Protein AF-A0A7X2N281-F1 (afdb_monomer)

Secondary structure (DSSP, 8-state):
---EEE--HHHHHHHHHHHTPPPEEEEEE-STTEEEEEEEEE-SS-EEEEEEEEE-TTTHHHHTTS-HHHHHHHHHHHHHHHHHHHHHHHHTT-

Foldseek 3Di:
DAQEAEDDPVVVVVVCVVVVWDKDWDWDDFPDFKIKIWIWTDDPRYIYIYIDIDGDPVCVVVVVVDDPVVRVVRVSVVVVVVVVVVVVVVVVVD

Organism: NCBI:txid2606629

Mean predicted aligned error: 4.91 Å

Solvent-accessible surface area (backbone atoms only — not comparable to full-atom values): 5481 Å² total; per-residue (Å²): 128,70,56,79,42,81,39,58,72,71,56,44,54,50,48,34,68,74,68,69,48,66,76,49,76,50,76,43,80,58,67,97,58,30,36,36,42,33,43,33,35,59,64,101,69,41,33,41,32,35,77,46,80,47,59,36,86,90,35,43,74,57,58,77,70,53,60,68,65,60,57,52,49,55,49,50,53,52,52,53,49,52,53,54,52,54,52,49,59,55,64,78,73,110

Radius of gyration: 14.6 Å; Cα contacts (8 Å, |Δi|>4): 114; chains: 1; bounding box: 41×29×36 Å

Sequence (94 aa):
MLYATHYEPEEFVQLISKKNLKVFERVYVLDSSIAGIVYMCKDDENLYYMDRFIPSKEKEAEFLNLDAYEIHQELYVKINLDQKMRRKEYEYKL

pLDDT: mean 88.21, std 11.06, range [47.31, 97.0]

Structure (mmCIF, N/CA/C/O backbone):
data_AF-A0A7X2N281-F1
#
_entry.id   AF-A0A7X2N281-F1
#
loop_
_atom_site.group_PDB
_atom_site.id
_atom_site.type_symbol
_atom_site.label_atom_id
_atom_site.label_alt_id
_atom_site.label_comp_id
_atom_site.label_asym_id
_atom_site.label_entity_id
_atom_site.label_seq_id
_atom_site.pdbx_PDB_ins_code
_atom_site.Cartn_x
_atom_site.Cartn_y
_atom_site.Cartn_z
_atom_site.occupancy
_atom_site.B_iso_or_equiv
_atom_site.auth_seq_id
_atom_site.auth_comp_id
_atom_site.auth_asym_id
_atom_site.auth_atom_id
_atom_site.pdbx_PDB_model_num
ATOM 1 N N . MET A 1 1 ? -5.387 11.233 13.898 1.00 49.72 1 MET A N 1
ATOM 2 C CA . MET A 1 1 ? -5.070 11.136 12.456 1.00 49.72 1 MET A CA 1
ATOM 3 C C . MET A 1 1 ? -4.781 9.667 12.211 1.00 49.72 1 MET A C 1
ATOM 5 O O . MET A 1 1 ? -3.951 9.149 12.940 1.00 49.72 1 MET A O 1
ATOM 9 N N . LEU A 1 2 ? -5.522 8.980 11.334 1.00 59.94 2 LEU A N 1
ATOM 10 C CA . LEU A 1 2 ? -5.187 7.592 10.985 1.00 59.94 2 LEU A CA 1
ATOM 11 C C . LEU A 1 2 ? -3.905 7.667 10.154 1.00 59.94 2 LEU A C 1
ATOM 13 O O . LEU A 1 2 ? -3.956 8.197 9.045 1.00 59.94 2 LEU A O 1
ATOM 17 N N . TYR A 1 3 ? -2.776 7.226 10.695 1.00 71.00 3 TYR A N 1
ATOM 18 C CA . TYR A 1 3 ? -1.566 7.067 9.894 1.00 71.00 3 TYR A CA 1
ATOM 19 C C . TYR A 1 3 ? -1.643 5.712 9.193 1.00 71.00 3 TYR A C 1
ATOM 21 O O . TYR A 1 3 ? -2.023 4.716 9.807 1.00 71.00 3 TYR A O 1
ATOM 29 N N . ALA A 1 4 ? -1.348 5.688 7.894 1.00 87.69 4 ALA A N 1
ATOM 30 C CA . ALA A 1 4 ? -1.239 4.438 7.158 1.00 87.69 4 ALA A CA 1
ATOM 31 C C . ALA A 1 4 ? 0.083 3.750 7.532 1.00 87.69 4 ALA A C 1
ATOM 33 O O . ALA A 1 4 ? 1.148 4.329 7.341 1.00 87.69 4 ALA A O 1
ATOM 34 N N . THR A 1 5 ? 0.039 2.528 8.049 1.00 92.38 5 THR A N 1
ATOM 35 C CA . THR A 1 5 ? 1.245 1.769 8.412 1.00 92.38 5 THR A CA 1
ATOM 36 C C . THR A 1 5 ? 1.470 0.646 7.409 1.00 92.38 5 THR A C 1
ATOM 38 O O . THR A 1 5 ? 0.578 -0.182 7.213 1.00 92.38 5 THR A O 1
ATOM 41 N N . HIS A 1 6 ? 2.647 0.644 6.778 1.00 94.81 6 HIS A N 1
ATOM 42 C CA . HIS A 1 6 ? 3.087 -0.431 5.889 1.00 94.81 6 HIS A CA 1
ATOM 43 C C . HIS A 1 6 ? 3.518 -1.655 6.704 1.00 94.81 6 HIS A C 1
ATOM 45 O O . HIS A 1 6 ? 4.098 -1.497 7.779 1.00 94.81 6 HIS A O 1
ATOM 51 N N . TYR A 1 7 ? 3.248 -2.844 6.176 1.00 95.81 7 TYR A N 1
ATOM 52 C CA . TYR A 1 7 ? 3.672 -4.128 6.718 1.00 95.81 7 TYR A CA 1
ATOM 53 C C . TYR A 1 7 ? 4.172 -5.028 5.599 1.00 95.81 7 TYR A C 1
ATOM 55 O O . TYR A 1 7 ? 3.563 -5.085 4.528 1.00 95.81 7 TYR A O 1
ATOM 63 N N . GLU A 1 8 ? 5.214 -5.798 5.899 1.00 95.31 8 GLU A N 1
ATOM 64 C CA . GLU A 1 8 ? 5.639 -6.882 5.021 1.00 95.31 8 GLU A CA 1
ATOM 65 C C . GLU A 1 8 ? 4.570 -7.992 4.972 1.00 95.31 8 GLU A C 1
ATOM 67 O O . GLU A 1 8 ? 3.758 -8.119 5.904 1.00 95.31 8 GLU A O 1
ATOM 72 N N . PRO A 1 9 ? 4.535 -8.824 3.915 1.00 95.00 9 PRO A N 1
ATOM 73 C CA . PRO A 1 9 ? 3.467 -9.800 3.714 1.00 95.00 9 PRO A CA 1
ATOM 74 C C . PRO A 1 9 ? 3.212 -10.729 4.903 1.00 95.00 9 PRO A C 1
ATOM 76 O O . PRO A 1 9 ? 2.061 -10.939 5.300 1.00 95.00 9 PRO A O 1
ATOM 79 N N . GLU A 1 10 ? 4.269 -11.260 5.512 1.00 96.19 10 GLU A N 1
ATOM 80 C CA . GLU A 1 10 ? 4.172 -12.155 6.662 1.00 96.19 10 GLU A CA 1
ATOM 81 C C . GLU A 1 10 ? 3.572 -11.446 7.879 1.00 96.19 10 GLU A C 1
ATOM 83 O O . GLU A 1 10 ? 2.719 -12.006 8.575 1.00 96.19 10 GLU A O 1
ATOM 88 N N . GLU A 1 11 ? 3.980 -10.202 8.124 1.00 96.44 11 GLU A N 1
ATOM 89 C CA . GLU A 1 11 ? 3.489 -9.395 9.237 1.00 96.44 11 GLU A CA 1
ATOM 90 C C . GLU A 1 11 ? 2.020 -9.011 9.031 1.00 96.44 11 GLU A C 1
ATOM 92 O O . GLU A 1 11 ? 1.218 -9.071 9.967 1.00 96.44 11 GLU A O 1
ATOM 97 N N . PHE A 1 12 ? 1.641 -8.684 7.793 1.00 96.44 12 PHE A N 1
ATOM 98 C CA . PHE A 1 12 ? 0.275 -8.329 7.431 1.00 96.44 12 PHE A CA 1
ATOM 99 C C . PHE A 1 12 ? -0.684 -9.513 7.625 1.00 96.44 12 PHE A C 1
ATOM 101 O O . PHE A 1 12 ? -1.745 -9.366 8.238 1.00 96.44 12 PHE A O 1
ATOM 108 N N . VAL A 1 13 ? -0.294 -10.719 7.194 1.00 95.31 13 VAL A N 1
ATOM 109 C CA . VAL A 1 13 ? -1.083 -11.949 7.404 1.00 95.31 13 VAL A CA 1
ATOM 110 C C . VAL A 1 13 ? -1.240 -12.262 8.894 1.00 95.31 13 VAL A C 1
ATOM 112 O O . VAL A 1 13 ? -2.342 -12.603 9.348 1.00 95.31 13 VAL A O 1
ATOM 115 N N . GLN A 1 14 ? -0.168 -12.119 9.679 1.00 96.38 14 GLN A N 1
ATOM 116 C CA . GLN A 1 14 ? -0.220 -12.308 11.130 1.00 96.38 14 GLN A CA 1
ATOM 117 C C . GLN A 1 14 ? -1.141 -11.285 11.801 1.00 96.38 14 GLN A C 1
ATOM 119 O O . GLN A 1 14 ? -1.944 -11.654 12.661 1.00 96.38 14 GLN A O 1
ATOM 124 N N . LEU A 1 15 ? -1.068 -10.017 11.390 1.00 95.06 15 LEU A N 1
ATOM 125 C CA . LEU A 1 15 ? -1.910 -8.937 11.897 1.00 95.06 15 LEU A CA 1
ATOM 126 C C . LEU A 1 15 ? -3.393 -9.224 11.653 1.00 95.06 15 LEU A C 1
ATOM 128 O O . LEU A 1 15 ? -4.187 -9.164 12.595 1.00 95.06 15 LEU A O 1
ATOM 132 N N . ILE A 1 16 ? -3.756 -9.575 10.415 1.00 95.06 16 ILE A N 1
ATOM 133 C CA . ILE A 1 16 ? -5.132 -9.921 10.039 1.00 95.06 16 ILE A CA 1
ATOM 134 C C . ILE A 1 16 ? -5.633 -11.095 10.879 1.00 95.06 16 ILE A C 1
ATOM 136 O O . ILE A 1 16 ? -6.723 -11.017 11.442 1.00 95.06 16 ILE A O 1
ATOM 140 N N . SER A 1 17 ? -4.825 -12.150 11.006 1.00 93.00 17 SER A N 1
ATOM 141 C CA . SER A 1 17 ? -5.188 -13.359 11.753 1.00 93.00 17 SER A CA 1
ATOM 142 C C . SER A 1 17 ? -5.385 -13.071 13.242 1.00 93.00 17 SER A C 1
ATOM 144 O O . SER A 1 17 ? -6.357 -13.519 13.845 1.00 93.00 17 SER A O 1
ATOM 146 N N . LYS A 1 18 ? -4.487 -12.278 13.839 1.00 94.62 18 LYS A N 1
ATOM 147 C CA . LYS A 1 18 ? -4.512 -11.937 15.267 1.00 94.62 18 LYS A CA 1
ATOM 148 C C . LYS A 1 18 ? -5.666 -11.005 15.628 1.00 94.62 18 LYS A C 1
ATOM 150 O O . LYS A 1 18 ? -6.266 -11.164 16.688 1.00 94.62 18 LYS A O 1
ATOM 155 N N . LYS A 1 19 ? -5.943 -10.008 14.786 1.00 93.31 19 LYS A N 1
ATOM 156 C CA . LYS A 1 19 ? -6.972 -8.989 15.039 1.00 93.31 19 LYS A CA 1
ATOM 157 C C . LYS A 1 19 ? -8.336 -9.331 14.423 1.00 93.31 19 LYS A C 1
ATOM 159 O O . LYS A 1 19 ? -9.298 -8.618 14.685 1.00 93.31 19 LYS A O 1
ATOM 164 N N . ASN A 1 20 ? -8.425 -10.398 13.626 1.00 93.00 20 ASN A N 1
ATOM 165 C CA . ASN A 1 20 ? -9.620 -10.796 12.876 1.00 93.00 20 ASN A CA 1
ATOM 166 C C . ASN A 1 20 ? -10.204 -9.641 12.034 1.00 93.00 20 ASN A C 1
ATOM 168 O O . ASN A 1 20 ? -11.402 -9.350 12.075 1.00 93.00 20 ASN A O 1
ATOM 172 N N . LEU A 1 21 ? -9.335 -8.930 11.309 1.00 93.56 21 LEU A N 1
ATOM 173 C CA . LEU A 1 21 ? -9.724 -7.759 10.520 1.00 93.56 21 LEU A CA 1
ATOM 174 C C . LEU A 1 21 ? -10.210 -8.157 9.125 1.00 93.56 21 LEU A C 1
ATOM 176 O O . LEU A 1 21 ? -9.698 -9.086 8.506 1.00 93.56 21 LEU A O 1
ATOM 180 N N . LYS A 1 22 ? -11.165 -7.395 8.585 1.00 94.06 22 LYS A N 1
ATOM 181 C CA . LYS A 1 22 ? -11.562 -7.526 7.178 1.00 94.06 22 LYS A CA 1
ATOM 182 C C . LYS A 1 22 ? -10.540 -6.849 6.271 1.00 94.06 22 LYS A C 1
ATOM 184 O O . LYS A 1 22 ? -10.174 -5.695 6.499 1.00 94.06 22 LYS A O 1
ATOM 189 N N . VAL A 1 23 ? -10.149 -7.564 5.222 1.00 95.31 23 VAL A N 1
ATOM 190 C CA . VAL A 1 23 ? -9.256 -7.068 4.174 1.00 95.31 23 VAL A CA 1
ATOM 191 C C . VAL A 1 23 ? -10.079 -6.503 3.022 1.00 95.31 23 VAL A C 1
ATOM 193 O O . VAL A 1 23 ? -11.105 -7.066 2.641 1.00 95.31 23 VAL A O 1
ATOM 196 N N . PHE A 1 24 ? -9.621 -5.389 2.467 1.00 94.81 24 PHE A N 1
ATOM 197 C CA . PHE A 1 24 ? -10.116 -4.816 1.222 1.00 94.81 24 PHE A CA 1
ATOM 198 C C . PHE A 1 24 ? -8.935 -4.352 0.371 1.00 94.81 24 PHE A C 1
ATOM 200 O O . PHE A 1 24 ? -7.860 -4.077 0.895 1.00 94.81 24 PHE A O 1
ATOM 207 N N . GLU A 1 25 ? -9.132 -4.254 -0.937 1.00 95.31 25 GLU A N 1
ATOM 208 C CA . GLU A 1 25 ? -8.076 -3.896 -1.885 1.00 95.31 25 GLU A CA 1
ATOM 209 C C . GLU A 1 25 ? -8.353 -2.559 -2.570 1.00 95.31 25 GLU A C 1
ATOM 211 O O . GLU A 1 25 ? -9.505 -2.139 -2.733 1.00 95.31 25 GLU A O 1
ATOM 216 N N . ARG A 1 26 ? -7.278 -1.873 -2.957 1.00 95.38 26 ARG A N 1
ATOM 217 C CA . ARG A 1 26 ? -7.306 -0.665 -3.784 1.00 95.38 26 ARG A CA 1
ATOM 218 C C . ARG A 1 26 ? -6.146 -0.686 -4.765 1.00 95.38 26 ARG A C 1
ATOM 220 O O . ARG A 1 26 ? -5.098 -1.256 -4.483 1.00 95.38 26 ARG A O 1
ATOM 227 N N . VAL A 1 27 ? -6.333 -0.020 -5.897 1.00 95.00 27 VAL A N 1
ATOM 228 C CA . VAL A 1 27 ? -5.279 0.183 -6.892 1.00 95.00 27 VAL A CA 1
ATOM 229 C C . VAL A 1 27 ? -4.971 1.669 -6.970 1.00 95.00 27 VAL A C 1
ATOM 231 O O . VAL A 1 27 ? -5.879 2.482 -7.145 1.00 95.00 27 VAL A O 1
ATOM 234 N N . TYR A 1 28 ? -3.693 2.011 -6.854 1.00 94.44 28 TYR A N 1
ATOM 235 C CA . TYR A 1 28 ? -3.191 3.366 -7.034 1.00 94.44 28 TYR A CA 1
ATOM 236 C C . TYR A 1 28 ? -2.277 3.394 -8.251 1.00 94.44 28 TYR A C 1
ATOM 238 O O . TYR A 1 28 ? -1.314 2.637 -8.334 1.00 94.44 28 TYR A O 1
ATOM 246 N N . VAL A 1 29 ? -2.583 4.269 -9.204 1.00 91.75 29 VAL A N 1
ATOM 247 C CA . VAL A 1 29 ? -1.676 4.553 -10.320 1.00 91.75 29 VAL A CA 1
ATOM 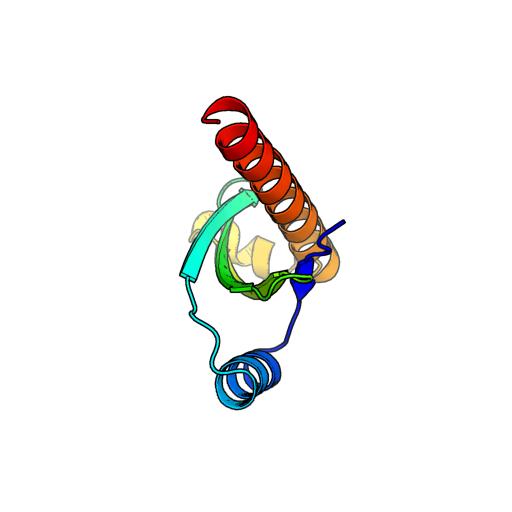248 C C . VAL A 1 29 ? -0.571 5.454 -9.786 1.00 91.75 29 VAL A C 1
ATOM 250 O O . VAL A 1 29 ? -0.880 6.472 -9.162 1.00 91.75 29 VAL A O 1
ATOM 253 N N . LEU A 1 30 ? 0.682 5.064 -9.990 1.00 89.69 30 LEU A N 1
ATOM 254 C CA . LEU A 1 30 ? 1.886 5.799 -9.596 1.00 89.69 30 LEU A CA 1
ATOM 255 C C . LEU A 1 30 ? 2.423 6.585 -10.799 1.00 89.69 30 LEU A C 1
ATOM 257 O O . LEU A 1 30 ? 1.624 7.021 -11.636 1.00 89.69 30 LEU A O 1
ATOM 261 N N . ASP A 1 31 ? 3.734 6.776 -10.891 1.00 82.25 31 ASP A N 1
ATOM 262 C CA . ASP A 1 31 ? 4.397 7.268 -12.098 1.00 82.25 31 ASP A CA 1
ATOM 263 C C . ASP A 1 31 ? 3.934 6.549 -13.370 1.00 82.25 31 ASP A C 1
ATOM 265 O O . ASP A 1 31 ? 3.527 5.383 -13.333 1.00 82.25 31 ASP A O 1
ATOM 269 N N . SER A 1 32 ? 4.002 7.267 -14.502 1.00 70.94 32 SER A N 1
ATOM 270 C CA . SER A 1 32 ? 3.501 6.844 -15.815 1.00 70.94 32 SER A CA 1
ATOM 271 C C . SER A 1 32 ? 3.804 5.368 -16.084 1.00 70.94 32 SER A C 1
ATOM 273 O O . SER A 1 32 ? 4.920 5.002 -16.461 1.00 70.94 32 SER A O 1
ATOM 275 N N . SER A 1 33 ? 2.763 4.551 -15.886 1.00 85.88 33 SER A N 1
ATOM 276 C CA . SER A 1 33 ? 2.705 3.110 -16.141 1.00 85.88 33 SER A CA 1
ATOM 277 C C . SER A 1 33 ? 3.165 2.153 -15.025 1.00 85.88 33 SER A C 1
ATOM 279 O O . SER A 1 33 ? 3.467 0.997 -15.329 1.00 85.88 33 SER A O 1
ATOM 281 N N . ILE A 1 34 ? 3.158 2.562 -13.750 1.00 92.31 34 ILE A N 1
ATOM 282 C CA . ILE A 1 34 ? 3.252 1.651 -12.591 1.00 92.31 34 ILE A CA 1
ATOM 283 C C . ILE A 1 34 ? 1.940 1.671 -11.795 1.00 92.31 34 ILE A C 1
ATOM 285 O O . ILE A 1 34 ? 1.374 2.729 -11.518 1.00 92.31 34 ILE A O 1
ATOM 289 N N . ALA A 1 35 ? 1.447 0.493 -11.411 1.00 93.56 35 ALA A N 1
ATOM 290 C CA . ALA A 1 35 ? 0.292 0.343 -10.531 1.00 93.56 35 ALA A CA 1
ATOM 291 C C . ALA A 1 35 ? 0.711 -0.266 -9.187 1.00 93.56 35 ALA A C 1
ATOM 293 O O . ALA A 1 35 ? 1.334 -1.324 -9.153 1.00 93.56 35 ALA A O 1
ATOM 294 N N . GLY A 1 36 ? 0.332 0.373 -8.081 1.00 95.00 36 GLY A N 1
ATOM 295 C CA . GLY A 1 36 ? 0.403 -0.194 -6.737 1.00 95.00 36 GLY A CA 1
ATOM 296 C C . GLY A 1 36 ? -0.916 -0.870 -6.377 1.00 95.00 36 GLY A C 1
ATOM 297 O O . GLY A 1 36 ? -1.933 -0.194 -6.201 1.00 95.00 36 GLY A O 1
ATOM 298 N N . ILE A 1 37 ? -0.910 -2.197 -6.266 1.00 96.06 37 ILE A N 1
ATOM 299 C CA . ILE A 1 37 ? -2.006 -2.952 -5.654 1.00 96.06 37 ILE A CA 1
ATOM 300 C C . ILE A 1 37 ? -1.787 -2.918 -4.149 1.00 96.06 37 ILE A C 1
ATOM 302 O O . ILE A 1 37 ? -0.754 -3.368 -3.663 1.00 96.06 37 ILE A O 1
ATOM 306 N N . VAL A 1 38 ? -2.764 -2.397 -3.418 1.00 97.00 38 VAL A N 1
ATOM 307 C CA . VAL A 1 38 ? -2.678 -2.202 -1.975 1.00 97.00 38 VAL A CA 1
ATOM 308 C C . VAL A 1 38 ? -3.771 -2.998 -1.291 1.00 97.00 38 VAL A C 1
ATOM 310 O O . VAL A 1 38 ? -4.961 -2.726 -1.469 1.00 97.00 38 VAL A O 1
ATOM 313 N N . TYR A 1 39 ? -3.356 -3.949 -0.466 1.00 96.81 39 TYR A N 1
ATOM 314 C CA . TYR A 1 39 ? -4.235 -4.673 0.439 1.00 96.81 39 TYR A CA 1
ATOM 315 C C . TYR A 1 39 ? -4.276 -3.929 1.758 1.00 96.81 39 TYR A C 1
ATOM 317 O O . TYR A 1 39 ? -3.243 -3.557 2.305 1.00 96.81 39 TYR A O 1
ATOM 325 N N . MET A 1 40 ? -5.476 -3.685 2.262 1.00 95.44 40 MET A N 1
ATOM 326 C CA . MET A 1 40 ? -5.708 -2.808 3.395 1.00 95.44 40 MET A CA 1
ATOM 327 C C . MET A 1 40 ? -6.603 -3.485 4.420 1.00 95.44 40 MET A C 1
ATOM 329 O O . MET A 1 40 ? -7.555 -4.188 4.081 1.00 95.44 40 MET A O 1
ATOM 333 N N . CYS A 1 41 ? -6.345 -3.211 5.689 1.00 94.88 41 CYS A N 1
ATOM 334 C CA . CYS A 1 41 ? -7.282 -3.466 6.771 1.00 94.88 41 CYS A CA 1
ATOM 335 C C . CYS A 1 41 ? -7.236 -2.293 7.755 1.00 94.88 41 CYS A C 1
ATOM 337 O O . CYS A 1 41 ? -6.299 -1.497 7.747 1.00 94.88 41 CYS A O 1
ATOM 339 N N . LYS A 1 42 ? -8.276 -2.120 8.568 1.00 91.75 42 LYS A N 1
ATOM 340 C CA . LYS A 1 42 ? -8.330 -1.029 9.546 1.00 91.75 42 LYS A CA 1
ATOM 341 C C . LYS A 1 42 ? -8.981 -1.478 10.840 1.00 91.75 42 LYS A C 1
ATOM 343 O O . LYS A 1 42 ? -9.872 -2.327 10.804 1.00 91.75 42 LYS A O 1
ATOM 348 N N . ASP A 1 43 ? -8.570 -0.859 11.935 1.00 89.12 43 ASP A N 1
ATOM 349 C CA . ASP A 1 43 ? -9.351 -0.790 13.168 1.00 89.12 43 ASP A CA 1
ATOM 350 C C . ASP A 1 43 ? -9.881 0.643 13.364 1.00 89.12 43 ASP A C 1
ATOM 352 O O . ASP A 1 43 ? -9.923 1.432 12.411 1.00 89.12 43 ASP A O 1
ATOM 356 N N . ASP A 1 44 ? -10.356 0.968 14.565 1.00 82.62 44 ASP A N 1
ATOM 357 C CA . ASP A 1 44 ? -10.929 2.285 14.862 1.00 82.62 44 ASP A CA 1
ATOM 358 C C . ASP A 1 44 ? -9.881 3.414 14.796 1.00 82.62 44 ASP A C 1
ATOM 360 O O . ASP A 1 44 ? -10.222 4.572 14.534 1.00 82.62 44 ASP A O 1
ATOM 364 N N . GLU A 1 45 ? -8.598 3.080 14.974 1.00 82.00 45 GLU A N 1
ATOM 365 C CA . GLU A 1 45 ? -7.512 4.043 15.177 1.00 82.00 45 GLU A CA 1
ATOM 366 C C . GLU A 1 45 ? -6.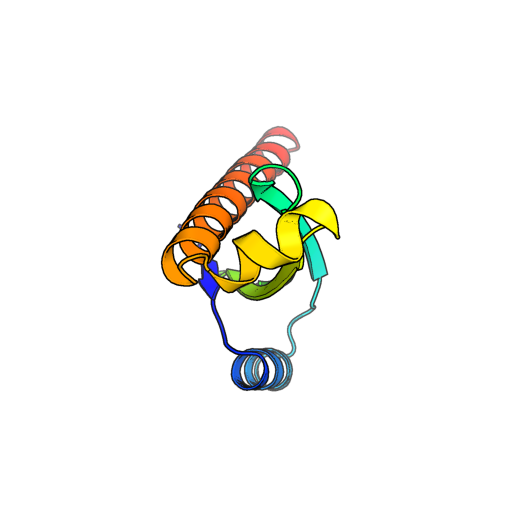427 4.013 14.102 1.00 82.00 45 GLU A C 1
ATOM 368 O O . GLU A 1 45 ? -5.702 5.001 13.947 1.00 82.00 45 GLU A O 1
ATOM 373 N N . ASN A 1 46 ? -6.315 2.930 13.330 1.00 88.00 46 ASN A N 1
ATOM 374 C CA . ASN A 1 46 ? -5.230 2.746 12.374 1.00 88.00 46 ASN A CA 1
ATOM 375 C C . ASN A 1 46 ? -5.698 2.130 11.056 1.00 88.00 46 ASN A C 1
ATOM 377 O O . ASN A 1 46 ? -6.638 1.335 10.992 1.00 88.00 46 ASN A O 1
ATOM 381 N N . LEU A 1 47 ? -4.978 2.484 9.992 1.00 92.50 47 LEU A N 1
ATOM 382 C CA . LEU A 1 47 ? -5.064 1.834 8.695 1.00 92.50 47 LEU A CA 1
ATOM 383 C C . LEU A 1 47 ? -3.749 1.107 8.441 1.00 92.50 47 LEU A C 1
ATOM 385 O O . LEU A 1 47 ? -2.684 1.715 8.453 1.00 92.50 47 LEU A O 1
ATOM 389 N N . TYR A 1 48 ? -3.841 -0.178 8.162 1.00 94.88 48 TYR A N 1
ATOM 390 C CA . TYR A 1 48 ? -2.708 -1.037 7.873 1.00 94.88 48 TYR A CA 1
ATOM 391 C C . TYR A 1 48 ? -2.746 -1.426 6.408 1.00 94.88 48 TYR A C 1
ATOM 393 O O . TYR A 1 48 ? -3.831 -1.671 5.867 1.00 94.88 48 TYR A O 1
ATOM 401 N N . TYR A 1 49 ? -1.585 -1.499 5.769 1.00 96.25 49 TYR A N 1
ATOM 402 C CA . TYR A 1 49 ? -1.514 -1.916 4.381 1.00 96.25 49 TYR A CA 1
ATOM 403 C C . TYR A 1 49 ? -0.251 -2.707 4.051 1.00 96.25 49 TYR A C 1
ATOM 405 O O . TYR A 1 49 ? 0.773 -2.561 4.706 1.00 96.25 49 TYR A O 1
ATOM 413 N N . MET A 1 50 ? -0.366 -3.515 3.005 1.00 96.38 50 MET A N 1
ATOM 414 C CA . MET A 1 50 ? 0.724 -4.164 2.284 1.00 96.38 50 MET A CA 1
ATOM 415 C C . MET A 1 50 ? 0.562 -3.791 0.812 1.00 96.38 50 MET A C 1
ATOM 417 O O . MET A 1 50 ? -0.573 -3.714 0.319 1.00 96.38 50 MET A O 1
ATOM 421 N N . ASP A 1 51 ? 1.665 -3.572 0.108 1.00 95.31 51 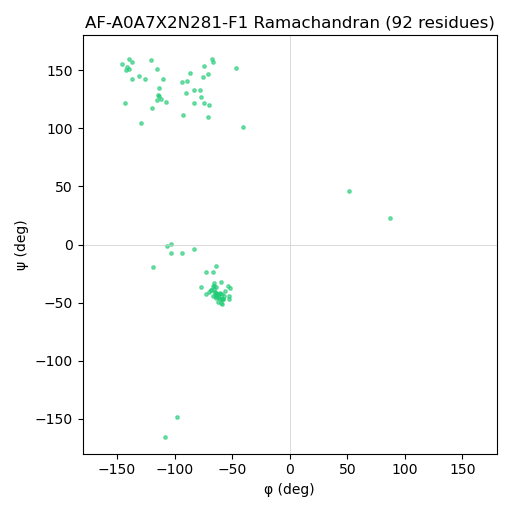ASP A N 1
ATOM 422 C CA . ASP A 1 51 ? 1.638 -3.212 -1.302 1.00 95.31 51 ASP A CA 1
ATOM 423 C C . ASP A 1 51 ? 2.372 -4.201 -2.212 1.00 95.31 51 ASP A C 1
ATOM 425 O O . ASP A 1 51 ? 3.162 -5.046 -1.795 1.00 95.31 51 ASP A O 1
ATOM 429 N N . ARG A 1 52 ? 1.995 -4.153 -3.487 1.00 94.38 52 ARG A N 1
ATOM 430 C CA . ARG A 1 52 ? 2.658 -4.851 -4.578 1.00 94.38 52 ARG A CA 1
ATOM 431 C C . ARG A 1 52 ? 2.623 -3.964 -5.807 1.00 94.38 52 ARG A C 1
ATOM 433 O O . ARG A 1 52 ? 1.545 -3.637 -6.308 1.00 94.38 52 ARG A O 1
ATOM 440 N N . PHE A 1 53 ? 3.793 -3.651 -6.341 1.00 93.75 53 PHE A N 1
ATOM 441 C CA . PHE A 1 53 ? 3.907 -2.870 -7.564 1.00 93.75 53 PHE A CA 1
ATOM 442 C C . PHE A 1 53 ? 3.911 -3.756 -8.807 1.00 93.75 53 PHE A C 1
ATOM 444 O O . PHE A 1 53 ? 4.505 -4.836 -8.836 1.00 93.75 53 PHE A O 1
ATOM 451 N N . ILE A 1 54 ? 3.225 -3.284 -9.844 1.00 93.50 54 ILE A N 1
ATOM 452 C CA . ILE A 1 54 ? 3.169 -3.906 -11.161 1.00 93.50 54 ILE A CA 1
ATOM 453 C C . ILE A 1 54 ? 3.503 -2.826 -12.196 1.00 93.50 54 ILE A C 1
ATOM 455 O O . ILE A 1 54 ? 2.660 -1.960 -12.460 1.00 93.50 54 ILE A O 1
ATOM 459 N N . PRO A 1 55 ? 4.714 -2.839 -12.776 1.00 93.38 55 PRO A N 1
ATOM 460 C CA . PRO A 1 55 ? 5.031 -1.987 -13.911 1.00 93.38 55 PRO A CA 1
ATOM 461 C C . PRO A 1 55 ? 4.363 -2.514 -15.188 1.00 93.38 55 PRO A C 1
ATOM 463 O O . PRO A 1 55 ? 4.109 -3.708 -15.346 1.00 93.38 55 PRO A O 1
ATOM 466 N N . SER A 1 56 ? 4.105 -1.618 -16.137 1.00 91.69 56 SER A N 1
ATOM 467 C CA . SER A 1 56 ? 3.849 -2.005 -17.526 1.00 91.69 56 SER A CA 1
ATOM 468 C C . SER A 1 56 ? 5.107 -2.590 -18.172 1.00 91.69 56 SER A C 1
ATOM 470 O O . SER A 1 56 ? 6.222 -2.267 -17.763 1.00 91.69 56 SER A O 1
ATOM 472 N N . LYS A 1 57 ? 4.933 -3.352 -19.258 1.00 90.25 57 LYS A N 1
ATOM 473 C CA . LYS A 1 57 ? 6.045 -3.942 -20.026 1.00 90.25 57 LYS A CA 1
ATOM 474 C C . LYS A 1 57 ? 7.105 -2.921 -20.445 1.00 90.25 57 LYS A C 1
ATOM 476 O O . LYS A 1 57 ? 8.290 -3.219 -20.443 1.00 90.25 57 LYS A O 1
ATOM 481 N N . GLU A 1 58 ? 6.676 -1.713 -20.798 1.00 89.31 58 GLU A N 1
ATOM 482 C CA . GLU A 1 58 ? 7.563 -0.633 -21.248 1.00 89.31 58 GLU A CA 1
ATOM 483 C C . GLU A 1 58 ? 8.383 -0.033 -20.096 1.00 89.31 58 GLU A C 1
ATOM 485 O O . GLU A 1 58 ? 9.455 0.520 -20.324 1.00 89.31 58 GLU A O 1
ATOM 490 N N . LYS A 1 59 ? 7.896 -0.169 -18.856 1.00 88.44 59 LYS A N 1
ATOM 491 C CA . LYS A 1 59 ? 8.484 0.411 -17.643 1.00 88.44 59 LYS A CA 1
ATOM 492 C C . LYS A 1 59 ? 9.242 -0.616 -16.791 1.00 88.44 59 LYS A C 1
ATOM 494 O O . LYS A 1 59 ? 9.904 -0.216 -15.845 1.00 88.44 59 LYS A O 1
ATOM 499 N N . GLU A 1 60 ? 9.190 -1.913 -17.114 1.00 90.31 60 GLU A N 1
ATOM 500 C CA . GLU A 1 60 ? 9.844 -2.991 -16.345 1.00 90.31 60 GLU A CA 1
ATOM 501 C C . GLU A 1 60 ? 11.340 -2.731 -16.105 1.00 90.31 60 GLU A C 1
ATOM 503 O O . GLU A 1 60 ? 11.813 -2.849 -14.977 1.00 90.31 60 GLU A O 1
ATOM 508 N N . ALA A 1 61 ? 12.078 -2.330 -17.145 1.00 90.06 61 ALA A N 1
ATOM 509 C CA . ALA A 1 61 ? 13.514 -2.072 -17.034 1.00 90.06 61 ALA A CA 1
ATOM 510 C C . ALA A 1 61 ? 13.830 -0.878 -16.120 1.00 90.06 61 ALA A C 1
ATOM 512 O O . ALA A 1 61 ? 14.796 -0.918 -15.364 1.00 90.06 61 ALA A O 1
ATOM 513 N N . GLU A 1 62 ? 13.020 0.178 -16.173 1.00 89.00 62 GLU A N 1
ATOM 514 C CA . GLU A 1 62 ? 13.183 1.343 -15.302 1.00 89.00 62 GLU A CA 1
ATOM 515 C C . GLU A 1 62 ? 12.772 1.013 -13.868 1.00 89.00 62 GLU A C 1
ATOM 517 O O . GLU A 1 62 ? 13.501 1.334 -12.938 1.00 89.00 62 GLU A O 1
ATOM 522 N N . PHE A 1 63 ? 11.666 0.285 -13.697 1.00 89.75 63 PHE A N 1
ATOM 523 C CA . PHE A 1 63 ? 11.150 -0.146 -12.402 1.00 89.75 63 PHE A CA 1
ATOM 524 C C . PHE A 1 63 ? 12.176 -0.951 -11.597 1.00 89.75 63 PHE A C 1
ATOM 526 O O . PHE A 1 63 ? 12.317 -0.730 -10.400 1.00 89.75 63 PHE A O 1
ATOM 533 N N . LEU A 1 64 ? 12.944 -1.830 -12.249 1.00 87.50 64 LEU A N 1
ATOM 534 C CA . LEU A 1 64 ? 14.022 -2.588 -11.600 1.00 87.50 64 LEU A CA 1
ATOM 535 C C . LEU A 1 64 ? 15.166 -1.712 -11.063 1.00 87.50 64 LEU A C 1
ATOM 537 O O . LEU A 1 64 ? 15.946 -2.183 -10.240 1.00 87.50 64 LEU A O 1
ATOM 541 N N . ASN A 1 65 ? 15.283 -0.472 -11.542 1.00 89.00 65 ASN A N 1
ATOM 542 C CA . ASN A 1 65 ? 16.308 0.485 -11.133 1.00 89.00 65 ASN A CA 1
ATOM 543 C C . ASN A 1 65 ? 15.758 1.608 -10.236 1.00 89.00 65 ASN A C 1
ATOM 545 O O . ASN A 1 65 ? 16.533 2.474 -9.832 1.00 89.00 65 ASN A O 1
ATOM 549 N N . LEU A 1 66 ? 14.451 1.623 -9.948 1.00 87.19 66 LEU A N 1
ATOM 550 C CA . LEU A 1 66 ? 13.856 2.613 -9.054 1.00 87.19 66 LEU A CA 1
ATOM 551 C C . LEU A 1 66 ? 14.273 2.359 -7.607 1.00 87.19 66 LEU A C 1
ATOM 553 O O . LEU A 1 66 ? 14.410 1.214 -7.169 1.00 87.19 66 LEU A O 1
ATOM 557 N N . ASP A 1 67 ? 14.415 3.442 -6.848 1.00 89.19 67 ASP A N 1
ATOM 558 C CA . ASP A 1 67 ? 14.539 3.345 -5.402 1.00 89.19 67 ASP A CA 1
ATOM 559 C C . ASP A 1 67 ? 13.190 2.912 -4.810 1.00 89.19 67 ASP A C 1
ATOM 561 O O . ASP A 1 67 ? 12.169 3.593 -4.953 1.00 89.19 67 ASP A O 1
ATOM 565 N N . ALA A 1 68 ? 13.193 1.770 -4.118 1.00 86.75 68 ALA A N 1
ATOM 566 C CA . ALA A 1 68 ? 12.026 1.264 -3.405 1.00 86.75 68 ALA A CA 1
ATOM 567 C C . ALA A 1 68 ? 11.467 2.318 -2.432 1.00 86.75 68 ALA A C 1
ATOM 569 O O . ALA A 1 68 ? 10.254 2.457 -2.279 1.00 86.75 68 ALA A O 1
ATOM 570 N N . TYR A 1 69 ? 12.331 3.114 -1.802 1.00 89.12 69 TYR A N 1
ATOM 571 C CA . TYR A 1 69 ? 11.890 4.150 -0.881 1.00 89.12 69 TYR A CA 1
ATOM 572 C C . TYR A 1 69 ? 11.018 5.208 -1.567 1.00 89.12 69 TYR A C 1
A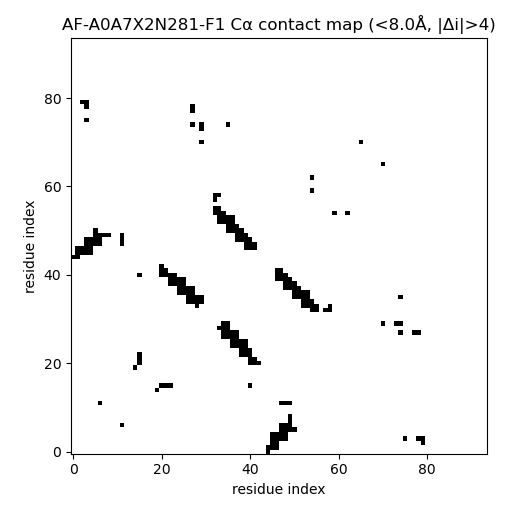TOM 574 O O . TYR A 1 69 ? 9.957 5.558 -1.045 1.00 89.12 69 TYR A O 1
ATOM 582 N N . GLU A 1 70 ? 11.419 5.685 -2.746 1.00 89.38 70 GLU A N 1
ATOM 583 C CA . GLU A 1 70 ? 10.693 6.728 -3.479 1.00 89.38 70 GLU A CA 1
ATOM 584 C C . GLU A 1 70 ? 9.292 6.257 -3.883 1.00 89.38 70 GLU A C 1
ATOM 586 O O . GLU A 1 70 ? 8.304 6.966 -3.661 1.00 89.38 70 GLU A O 1
ATOM 591 N N . ILE A 1 71 ? 9.180 5.024 -4.383 1.00 90.81 71 ILE A N 1
ATOM 592 C CA . ILE A 1 71 ? 7.892 4.470 -4.808 1.00 90.81 71 ILE A CA 1
ATOM 593 C C . ILE A 1 71 ? 6.947 4.213 -3.621 1.00 90.81 71 ILE A C 1
ATOM 595 O O . ILE A 1 71 ? 5.754 4.528 -3.699 1.00 90.81 71 ILE A O 1
ATOM 599 N N . HIS A 1 72 ? 7.461 3.732 -2.482 1.00 92.12 72 HIS A N 1
ATOM 600 C CA . HIS A 1 72 ? 6.654 3.587 -1.266 1.00 92.12 72 HIS A CA 1
ATOM 601 C C . HIS A 1 72 ? 6.228 4.952 -0.703 1.00 92.12 72 HIS A C 1
ATOM 603 O O . HIS A 1 72 ? 5.102 5.089 -0.217 1.00 92.12 72 HIS A O 1
ATOM 609 N N . GLN A 1 73 ? 7.074 5.986 -0.788 1.00 91.38 73 GLN A N 1
ATOM 610 C CA . GLN A 1 73 ? 6.700 7.341 -0.373 1.00 91.38 73 GLN A CA 1
ATOM 611 C C . GLN A 1 73 ? 5.566 7.917 -1.226 1.00 91.38 73 GLN A C 1
ATOM 613 O O . GLN A 1 73 ? 4.600 8.461 -0.677 1.00 91.38 73 GLN A O 1
ATOM 618 N N . GLU A 1 74 ? 5.651 7.786 -2.550 1.00 92.69 74 GLU A N 1
ATOM 619 C CA . GLU A 1 74 ? 4.596 8.236 -3.459 1.00 92.69 74 GLU A CA 1
ATOM 620 C C . GLU A 1 74 ? 3.267 7.529 -3.144 1.00 92.69 74 GLU A C 1
ATOM 622 O O . GLU A 1 74 ? 2.216 8.171 -2.994 1.00 92.69 74 GLU A O 1
ATOM 627 N N . LEU A 1 75 ? 3.322 6.205 -2.967 1.00 94.44 75 LEU A N 1
ATOM 628 C CA . LEU A 1 75 ? 2.166 5.400 -2.603 1.00 94.44 75 LEU A CA 1
ATOM 629 C C . LEU A 1 75 ? 1.567 5.839 -1.261 1.00 94.44 75 LEU A C 1
ATOM 631 O O . LEU A 1 75 ? 0.353 6.039 -1.160 1.00 94.44 75 LEU A O 1
ATOM 635 N N . TYR A 1 76 ? 2.402 6.039 -0.240 1.00 93.19 76 TYR A N 1
ATOM 636 C CA . TYR A 1 76 ? 1.973 6.490 1.082 1.00 93.19 76 TYR A CA 1
ATOM 637 C C . TYR A 1 76 ? 1.215 7.821 1.009 1.00 93.19 76 TYR A C 1
ATOM 639 O O . TYR A 1 76 ? 0.153 7.974 1.626 1.00 93.19 76 TYR A O 1
ATOM 647 N N . VAL A 1 77 ? 1.706 8.787 0.228 1.00 92.44 77 VAL A N 1
ATOM 648 C CA . VAL A 1 77 ? 1.024 10.076 0.031 1.00 92.44 77 VAL A CA 1
ATOM 649 C C . VAL A 1 77 ? -0.353 9.870 -0.605 1.00 92.44 77 VAL A C 1
ATOM 651 O O . VAL A 1 77 ? -1.346 10.424 -0.117 1.00 92.44 77 VAL A O 1
ATOM 654 N N . LYS A 1 78 ? -0.444 9.034 -1.645 1.00 93.69 78 LYS A N 1
ATOM 655 C CA . LYS A 1 78 ? -1.703 8.737 -2.347 1.00 93.69 78 LYS A CA 1
ATOM 656 C C . LYS A 1 78 ? -2.716 8.015 -1.456 1.00 93.69 78 LYS A C 1
ATOM 658 O O . LYS A 1 78 ? -3.890 8.391 -1.452 1.00 93.69 78 LYS A O 1
ATOM 663 N N . ILE A 1 79 ? -2.267 7.060 -0.639 1.00 9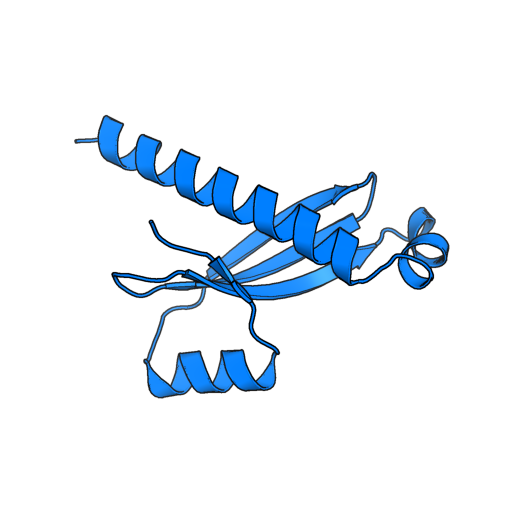3.94 79 ILE A N 1
ATOM 664 C CA . ILE A 1 79 ? -3.105 6.384 0.360 1.00 93.94 79 ILE A CA 1
ATOM 665 C C . ILE A 1 79 ? -3.690 7.402 1.341 1.00 93.94 79 ILE A C 1
ATOM 667 O O . ILE A 1 79 ? -4.904 7.434 1.550 1.00 93.94 79 ILE A O 1
ATOM 671 N N . ASN A 1 80 ? -2.858 8.261 1.933 1.00 90.88 80 ASN A N 1
ATOM 672 C CA . ASN A 1 80 ? -3.328 9.240 2.915 1.00 90.88 80 ASN A CA 1
ATOM 673 C C . ASN A 1 80 ? -4.292 10.266 2.304 1.00 90.88 80 ASN A C 1
ATOM 675 O O . ASN A 1 80 ? -5.268 10.661 2.953 1.00 90.88 80 ASN A O 1
ATOM 679 N N . LEU A 1 81 ? -4.060 10.674 1.052 1.00 90.56 81 LEU A N 1
ATOM 680 C CA . LEU A 1 81 ? -4.974 11.546 0.320 1.00 90.56 81 LEU A CA 1
ATOM 681 C C . LEU A 1 81 ? -6.343 10.881 0.124 1.00 90.56 81 LEU A C 1
ATOM 683 O O . LEU A 1 81 ? -7.360 11.486 0.466 1.00 90.56 81 LEU A O 1
ATOM 687 N N . ASP A 1 82 ? -6.381 9.632 -0.348 1.00 91.25 82 ASP A N 1
ATOM 688 C CA . ASP A 1 82 ? -7.627 8.876 -0.539 1.00 91.25 82 ASP A CA 1
ATOM 689 C C . ASP A 1 82 ? -8.388 8.691 0.787 1.00 91.25 82 ASP A C 1
ATOM 691 O O . ASP A 1 82 ? -9.598 8.919 0.863 1.00 91.25 82 ASP A O 1
ATOM 695 N N . GLN A 1 83 ? -7.685 8.388 1.885 1.00 87.31 83 GLN A N 1
ATOM 696 C CA . GLN A 1 83 ? -8.304 8.306 3.215 1.00 87.31 83 GLN A CA 1
ATOM 697 C C . GLN A 1 83 ? -8.942 9.626 3.650 1.00 87.31 83 GLN A C 1
ATOM 699 O O . GLN A 1 83 ? -10.058 9.638 4.180 1.00 87.31 83 GLN A O 1
ATOM 704 N N . LYS A 1 84 ? -8.255 10.750 3.416 1.00 87.12 84 LYS A N 1
ATOM 705 C CA . LYS A 1 84 ? -8.772 12.080 3.747 1.00 87.12 84 LYS A CA 1
ATOM 706 C C . LYS A 1 84 ? -10.011 12.425 2.921 1.00 87.12 84 LYS A C 1
ATOM 708 O O . LYS A 1 84 ? -10.964 12.970 3.474 1.00 87.12 84 LYS A O 1
ATOM 713 N N . MET A 1 85 ? -10.014 12.102 1.628 1.00 87.81 85 MET A N 1
ATOM 714 C CA . MET A 1 85 ? -11.149 12.377 0.741 1.00 87.81 85 MET A CA 1
ATOM 715 C C . MET A 1 85 ? -12.375 11.546 1.121 1.00 87.81 85 MET A C 1
ATOM 717 O O . MET A 1 85 ? -13.466 12.094 1.261 1.00 87.81 85 MET A O 1
ATOM 721 N N . ARG A 1 86 ? -12.196 10.255 1.410 1.00 83.38 86 ARG A N 1
ATOM 722 C CA . ARG A 1 86 ? -13.306 9.382 1.818 1.00 83.38 86 ARG A CA 1
ATOM 723 C C . ARG A 1 86 ? -13.906 9.774 3.159 1.00 83.38 86 ARG A C 1
ATOM 725 O O . ARG A 1 86 ? -15.115 9.687 3.316 1.00 83.38 86 ARG A O 1
ATOM 732 N N . ARG A 1 87 ? -13.104 10.240 4.123 1.00 76.75 87 ARG A N 1
ATOM 733 C CA . ARG A 1 87 ? -13.640 10.782 5.386 1.00 76.75 87 ARG A CA 1
ATOM 734 C C . ARG A 1 87 ? -14.589 11.952 5.145 1.00 76.75 87 ARG A C 1
ATOM 736 O O . ARG A 1 87 ? -15.695 11.938 5.674 1.00 76.75 87 ARG A O 1
ATOM 743 N N . LYS A 1 88 ? -14.190 12.901 4.294 1.00 72.12 88 LYS A N 1
ATOM 744 C CA . LYS A 1 88 ? -15.050 14.028 3.917 1.00 72.12 88 LYS A CA 1
ATOM 745 C C . LYS A 1 88 ? -16.355 13.556 3.280 1.00 72.12 88 LYS A C 1
ATOM 747 O O . LYS A 1 88 ? -17.412 14.060 3.630 1.00 72.12 88 LYS A O 1
ATOM 752 N N . GLU A 1 89 ? -16.310 12.565 2.389 1.00 66.06 89 GLU A N 1
ATOM 753 C CA . GLU A 1 89 ? -17.531 12.012 1.783 1.00 66.06 89 GLU A CA 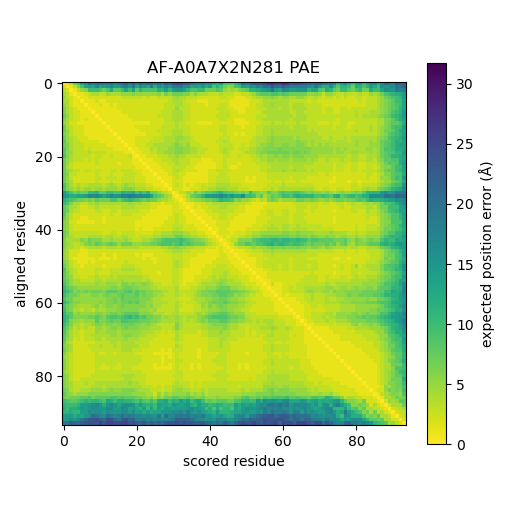1
ATOM 754 C C . GLU A 1 89 ? -18.518 11.430 2.807 1.00 66.06 89 GLU A C 1
ATOM 756 O O . GLU A 1 89 ? -19.722 11.491 2.569 1.00 66.06 89 GLU A O 1
ATOM 761 N N . TYR A 1 90 ? -18.044 10.874 3.928 1.00 59.19 90 TYR A N 1
ATOM 762 C CA . TYR A 1 90 ? -18.919 10.414 5.014 1.00 59.19 90 TYR A CA 1
ATOM 763 C C . TYR A 1 90 ? -19.452 11.571 5.870 1.00 59.19 90 TYR A C 1
ATOM 765 O O . TYR A 1 90 ? -20.609 11.524 6.272 1.00 59.19 90 TYR A O 1
ATOM 773 N N . GLU A 1 91 ? -18.652 12.613 6.114 1.00 60.53 91 GLU A N 1
ATOM 774 C CA . GLU A 1 91 ? -19.076 13.806 6.868 1.00 60.53 91 GLU A CA 1
ATOM 775 C C . GLU A 1 91 ? -20.159 14.615 6.134 1.00 60.53 91 GLU A C 1
ATOM 777 O O . GLU A 1 91 ? -21.045 15.155 6.781 1.00 60.53 91 GLU A O 1
ATOM 782 N N . TYR A 1 92 ? -20.136 14.660 4.797 1.00 57.22 92 TYR A N 1
ATOM 783 C CA . TYR A 1 92 ? -21.162 15.344 3.991 1.00 57.22 92 TYR A CA 1
ATOM 784 C C . TYR A 1 92 ? -22.428 14.508 3.726 1.00 57.22 92 TYR A C 1
ATOM 786 O O . TYR A 1 92 ? -23.351 14.993 3.072 1.00 57.22 92 TYR A O 1
ATOM 794 N N . LYS A 1 93 ? -22.466 13.245 4.168 1.00 53.03 93 LYS A N 1
ATOM 795 C CA . LYS A 1 93 ? -23.629 12.347 4.031 1.00 53.03 9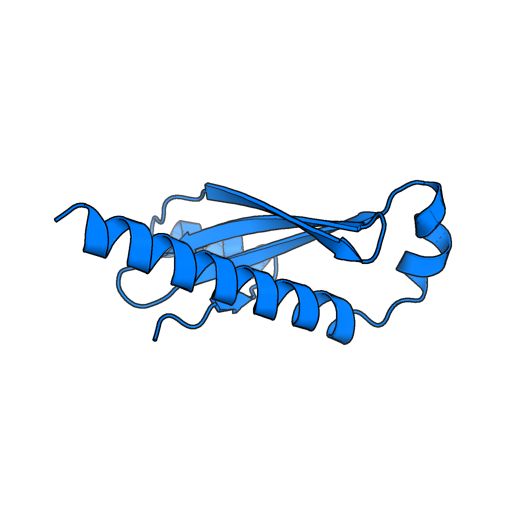3 LYS A CA 1
ATOM 796 C C . LYS A 1 93 ? -24.433 12.187 5.329 1.00 53.03 93 LYS A C 1
ATOM 798 O O . LYS A 1 93 ? -25.412 11.440 5.323 1.00 53.03 93 LYS A O 1
ATOM 803 N N . LEU A 1 94 ? -24.015 12.853 6.405 1.00 47.31 94 LEU A N 1
ATOM 804 C CA . LEU A 1 94 ? -24.723 12.983 7.684 1.00 47.31 94 LEU A CA 1
ATOM 805 C C . LEU A 1 94 ? -25.383 14.363 7.773 1.00 47.31 94 LEU A C 1
ATOM 807 O O . L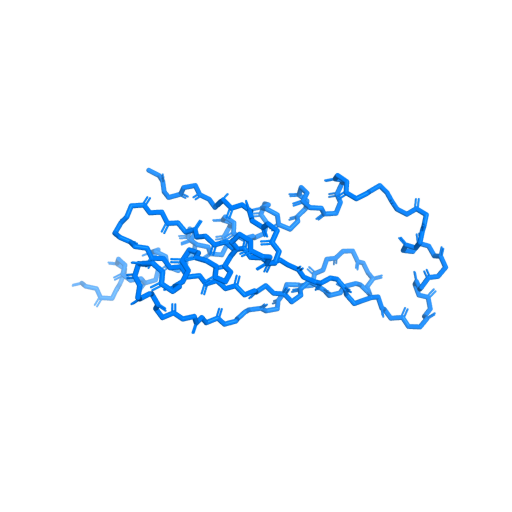EU A 1 94 ? -26.447 14.438 8.423 1.00 47.31 94 LEU A O 1
#

Nearest PDB structures (foldseek):
  3sao-assembly1_A  TM=4.983E-01  e=2.308E-01  Gallus gallus
  3ako-assembly4_G  TM=4.290E-01  e=1.182E-01  Plant transformation vector pSITEII-4C1
  4wpy-assembly1_A-2  TM=3.732E-01  e=1.720E+00  Mycobacterium tuberculosis H37Rv
  2qkd-assembly1_A  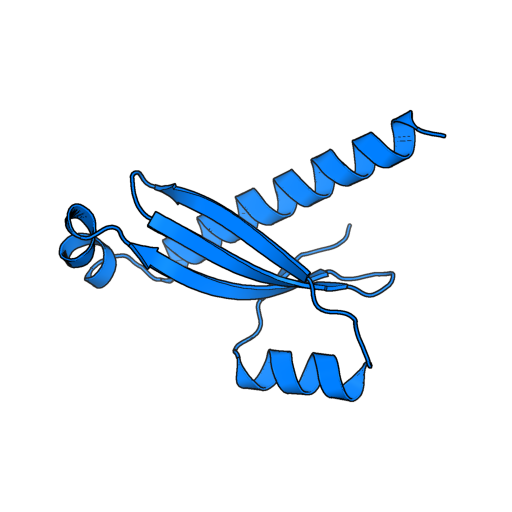TM=4.456E-01  e=2.194E+00  Mus musculus
  2gjt-assembly3_B  TM=3.458E-01  e=5.145E+00  Homo sapiens